Protein AF-A0A1G2BRL2-F1 (afdb_monomer)

Secondary structure (DSSP, 8-state):
---TTHHHHHHHHHHHHHHHHHHHHHHHHHHHHHHHHTT---------HHHHHHHHHHHHHHHHHHHHHHHHHHHHHHHHHHHHHHHTTS---HHHHHHHHHHHHH----GGGHHHHHHHHHHHHHHT-TT---HHHHHHHHHHHHHHSTTSS-------

pLDDT: mean 75.28, std 18.64, range [32.03, 96.44]

Mean predicted aligned error: 16.64 Å

Foldseek 3Di:
DDDPPPVVVVVVVVVVVVCVVVVVVVVVVVVVVVVVVVCDDPPDDPQDVVNVVVVVVVVVLVVLVVVVLVVLLVLLVLLVVLLVCVVVVHPRPLVSLVVSLVCLVPDDDDPVCPVSSVLSNVLSCQCNDPVHHPSVVNVVSSVVSCVVVVVSDVPPPPDD

Structure (mmCIF, N/CA/C/O backbone):
data_AF-A0A1G2BRL2-F1
#
_entry.id   AF-A0A1G2BRL2-F1
#
loop_
_atom_site.group_PDB
_atom_site.id
_atom_site.type_symbol
_atom_site.label_atom_id
_atom_site.label_alt_id
_atom_site.label_comp_id
_atom_site.label_asym_id
_atom_site.label_entity_id
_atom_site.label_seq_id
_atom_site.pdbx_PDB_ins_code
_atom_site.Cartn_x
_atom_site.Cartn_y
_atom_site.Cartn_z
_atom_site.occupancy
_atom_site.B_iso_or_equiv
_atom_site.auth_seq_id
_atom_site.auth_comp_id
_atom_site.auth_asym_id
_atom_site.auth_atom_id
_atom_site.pdbx_PDB_model_num
ATOM 1 N N . MET A 1 1 ? 59.837 41.182 -58.240 1.00 44.19 1 MET A N 1
ATOM 2 C CA . MET A 1 1 ? 60.873 40.304 -57.657 1.00 44.19 1 MET A CA 1
ATOM 3 C C . MET A 1 1 ? 60.162 39.151 -56.962 1.00 44.19 1 MET A C 1
ATOM 5 O O . MET A 1 1 ? 59.317 39.383 -56.109 1.00 44.19 1 MET A O 1
ATOM 9 N N . ASN A 1 2 ? 60.421 37.945 -57.459 1.00 51.25 2 ASN A N 1
ATOM 10 C CA . ASN A 1 2 ? 59.771 36.666 -57.179 1.00 51.25 2 ASN A CA 1
ATOM 11 C C . ASN A 1 2 ? 59.594 36.322 -55.685 1.00 51.25 2 ASN A C 1
ATOM 13 O O . ASN A 1 2 ? 60.584 36.204 -54.968 1.00 51.25 2 ASN A O 1
ATOM 17 N N . ARG A 1 3 ? 58.362 35.997 -55.261 1.00 51.47 3 ARG A N 1
ATOM 18 C CA . ARG A 1 3 ? 58.124 35.023 -54.173 1.00 51.47 3 ARG A CA 1
ATOM 19 C C . ARG A 1 3 ? 57.164 33.900 -54.608 1.00 51.47 3 ARG A C 1
ATOM 21 O O . ARG A 1 3 ? 56.106 33.726 -54.017 1.00 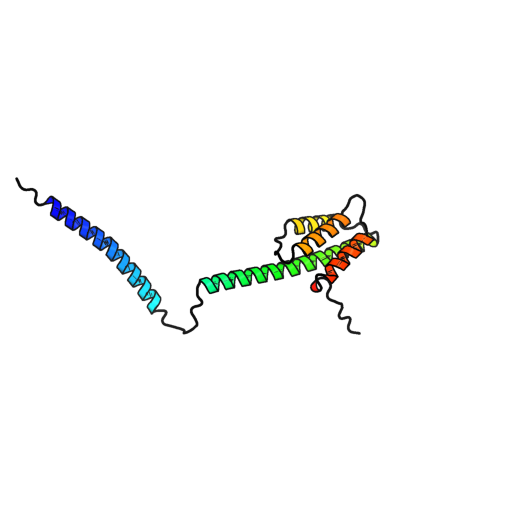51.47 3 ARG A O 1
ATOM 28 N N . PRO A 1 4 ? 57.532 33.082 -55.611 1.00 54.12 4 PRO A N 1
ATOM 29 C CA . PRO A 1 4 ? 56.800 31.867 -55.974 1.00 54.12 4 PRO A CA 1
ATOM 30 C C . PRO A 1 4 ? 56.978 30.732 -54.943 1.00 54.12 4 PRO A C 1
ATOM 32 O O . PRO A 1 4 ? 56.570 29.608 -55.204 1.00 54.12 4 PRO A O 1
ATOM 35 N N . PHE A 1 5 ? 57.604 30.993 -53.788 1.00 51.75 5 PHE A N 1
ATOM 36 C CA . PHE A 1 5 ? 57.966 2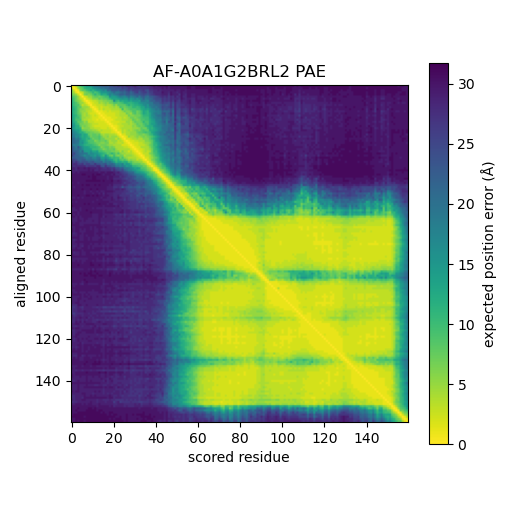9.977 -52.792 1.00 51.75 5 PHE A CA 1
ATOM 37 C C . PHE A 1 5 ? 56.998 29.872 -51.603 1.00 51.75 5 PHE A C 1
ATOM 39 O O . PHE A 1 5 ? 57.032 28.862 -50.900 1.00 51.75 5 PHE A O 1
ATOM 46 N N . ASP A 1 6 ? 56.134 30.867 -51.376 1.00 59.16 6 ASP A N 1
ATOM 47 C CA . ASP A 1 6 ? 55.217 30.858 -50.225 1.00 59.16 6 ASP A CA 1
ATOM 48 C C . ASP A 1 6 ? 53.977 29.988 -50.484 1.00 59.16 6 ASP A C 1
ATOM 50 O O . ASP A 1 6 ? 53.573 29.218 -49.612 1.00 59.16 6 ASP A O 1
ATOM 54 N N . TRP A 1 7 ? 53.439 29.996 -51.710 1.00 55.12 7 TRP A N 1
ATOM 55 C CA . TRP A 1 7 ? 52.277 29.167 -52.056 1.00 55.12 7 TRP A CA 1
ATOM 56 C C . TRP A 1 7 ? 52.599 27.666 -52.031 1.00 55.12 7 TRP A C 1
ATOM 58 O O . TRP A 1 7 ? 51.776 26.879 -51.576 1.00 55.12 7 TRP A O 1
ATOM 68 N N . LEU A 1 8 ? 53.812 27.270 -52.445 1.00 58.59 8 LEU A N 1
ATOM 69 C CA . LEU A 1 8 ? 54.233 25.867 -52.476 1.00 58.59 8 LEU A CA 1
ATOM 70 C C . LEU A 1 8 ? 54.329 25.295 -51.054 1.00 58.59 8 LEU A C 1
ATOM 72 O O . LEU A 1 8 ? 53.810 24.218 -50.775 1.00 58.59 8 LEU A O 1
ATOM 76 N N . LYS A 1 9 ? 54.920 26.054 -50.119 1.00 60.28 9 LYS A N 1
ATOM 77 C CA . LYS A 1 9 ? 54.986 25.678 -48.696 1.00 60.28 9 LYS A CA 1
ATOM 78 C C . LYS A 1 9 ? 53.597 25.570 -48.076 1.00 60.28 9 LYS A C 1
ATOM 80 O O . LYS A 1 9 ? 53.330 24.620 -47.346 1.00 60.28 9 LYS A O 1
ATOM 85 N N . GLN A 1 10 ? 52.708 26.506 -48.398 1.00 63.53 10 GLN A N 1
ATOM 86 C CA . GLN A 1 10 ? 51.335 26.500 -47.906 1.00 63.53 10 GLN A CA 1
ATOM 87 C C . GLN A 1 10 ? 50.547 25.299 -48.451 1.00 63.53 10 GLN A C 1
ATOM 89 O O . GLN A 1 10 ? 49.825 24.656 -47.694 1.00 63.53 10 GLN A O 1
ATOM 94 N N . TYR A 1 11 ? 50.766 24.928 -49.716 1.00 67.06 11 TYR A N 1
ATOM 95 C CA . TYR A 1 11 ? 50.175 23.741 -50.339 1.00 67.06 11 TYR A CA 1
ATOM 96 C C . TYR A 1 11 ? 50.666 22.443 -49.684 1.00 67.06 11 TYR A C 1
ATOM 98 O O . TYR A 1 11 ? 49.864 21.565 -49.375 1.00 67.06 11 TYR A O 1
ATOM 106 N N . HIS A 1 12 ? 51.967 22.336 -49.393 1.00 70.44 12 HIS A N 1
ATOM 107 C CA . HIS A 1 12 ? 52.527 21.174 -48.696 1.00 70.44 12 HIS A CA 1
ATOM 108 C C . HIS A 1 12 ? 52.028 21.049 -47.253 1.00 70.44 12 HIS A C 1
ATOM 110 O O . HIS A 1 12 ? 51.744 19.938 -46.815 1.00 70.44 12 HIS A O 1
ATOM 116 N N . ILE A 1 13 ? 51.858 22.162 -46.532 1.00 73.25 13 ILE A N 1
ATOM 117 C CA . ILE A 1 13 ? 51.264 22.162 -45.185 1.00 73.25 13 ILE A CA 1
ATOM 118 C C . ILE A 1 13 ? 49.803 21.705 -45.247 1.00 73.25 13 ILE A C 1
ATOM 120 O O . ILE A 1 13 ? 49.377 20.892 -44.429 1.00 73.25 13 ILE A O 1
ATOM 124 N N . LEU A 1 14 ? 49.042 22.178 -46.237 1.00 73.50 14 LEU A N 1
ATOM 125 C CA . LEU A 1 14 ? 47.640 21.800 -46.399 1.00 73.50 14 LEU A CA 1
ATOM 126 C C . LEU A 1 14 ? 47.492 20.316 -46.746 1.00 73.50 14 LEU A C 1
ATOM 128 O O . LEU A 1 14 ? 46.686 19.629 -46.127 1.00 73.50 14 LEU A O 1
ATOM 132 N N . ILE A 1 15 ? 48.316 19.803 -47.666 1.00 76.75 15 ILE A N 1
ATOM 133 C CA . ILE A 1 15 ? 48.369 18.373 -48.000 1.00 76.75 15 ILE A CA 1
ATOM 134 C C . ILE A 1 15 ? 48.776 17.558 -46.775 1.00 76.75 15 ILE A C 1
ATOM 136 O O . ILE A 1 15 ? 48.170 16.523 -46.515 1.00 76.75 15 ILE A O 1
ATOM 140 N N . PHE A 1 16 ? 49.757 18.016 -45.996 1.00 76.00 16 PHE A N 1
ATOM 141 C CA . PHE A 1 16 ? 50.191 17.327 -44.784 1.00 76.00 16 PHE A CA 1
ATOM 142 C C . PHE A 1 16 ? 49.054 17.209 -43.765 1.00 76.00 16 PHE A C 1
ATOM 144 O O . PHE A 1 16 ? 48.776 16.110 -43.297 1.00 76.00 16 PHE A O 1
ATOM 151 N N . ILE A 1 17 ? 48.332 18.301 -43.494 1.00 74.50 17 ILE A N 1
ATOM 152 C CA . ILE A 1 17 ? 47.166 18.300 -42.597 1.00 74.50 17 ILE A CA 1
ATOM 153 C C . ILE A 1 17 ? 46.066 17.378 -43.136 1.00 74.50 17 ILE A C 1
ATOM 155 O O . ILE A 1 17 ? 45.520 16.573 -42.383 1.00 74.50 17 ILE A O 1
ATOM 159 N N . LEU A 1 18 ? 45.770 17.441 -44.438 1.00 73.06 18 LEU A N 1
ATOM 160 C CA . LEU A 1 18 ? 44.750 16.592 -45.055 1.00 73.06 18 LEU A CA 1
ATOM 161 C C . LEU A 1 18 ? 45.131 15.110 -44.958 1.00 73.06 18 LEU A C 1
ATOM 163 O O . LEU A 1 18 ? 44.304 14.279 -44.600 1.00 73.06 18 LEU A O 1
ATOM 167 N N . THR A 1 19 ? 46.401 14.784 -45.196 1.00 73.19 19 THR A N 1
ATOM 168 C CA . THR A 1 19 ? 46.919 13.414 -45.087 1.00 73.19 19 THR A CA 1
ATOM 169 C C . THR A 1 19 ? 46.880 12.922 -43.643 1.00 73.19 19 THR A C 1
ATOM 171 O O . THR A 1 19 ? 46.595 11.754 -43.408 1.00 73.19 19 THR A O 1
ATOM 174 N N . LEU A 1 20 ? 47.098 13.801 -42.662 1.00 72.69 20 LEU A N 1
ATOM 175 C CA . LEU A 1 20 ? 47.034 13.460 -41.241 1.00 72.69 20 LEU A CA 1
ATOM 176 C C . LEU A 1 20 ? 45.587 13.190 -40.791 1.00 72.69 20 LEU A C 1
ATOM 178 O O . LEU A 1 20 ? 45.330 12.200 -40.110 1.00 72.69 20 LEU A O 1
ATOM 182 N N . VAL A 1 21 ? 44.626 14.002 -41.245 1.00 68.56 21 VAL A N 1
ATOM 183 C CA . VAL A 1 21 ? 43.190 13.819 -40.958 1.00 68.56 21 VAL A CA 1
ATOM 184 C C . VAL A 1 21 ? 42.630 12.565 -41.642 1.00 68.56 21 VAL A C 1
ATOM 186 O O . VAL A 1 21 ? 41.943 11.759 -41.007 1.00 68.56 21 VAL A O 1
ATOM 189 N N . PHE A 1 22 ? 42.954 12.347 -42.919 1.00 62.69 22 PHE A N 1
ATOM 190 C CA . PHE A 1 22 ? 42.517 11.149 -43.643 1.00 62.69 22 PHE A CA 1
ATOM 191 C C . PHE A 1 22 ? 43.263 9.887 -43.190 1.00 62.69 22 PHE A C 1
ATOM 193 O O . PHE A 1 22 ? 42.654 8.823 -43.098 1.00 62.69 22 PHE A O 1
ATOM 200 N N . GLY A 1 23 ? 44.545 9.995 -42.835 1.00 63.16 23 GLY A N 1
ATOM 201 C CA . GLY A 1 23 ? 45.349 8.896 -42.300 1.00 63.16 23 GLY A CA 1
ATOM 202 C C . GLY A 1 23 ? 44.859 8.424 -40.932 1.00 63.16 23 GLY A C 1
ATOM 203 O O . GLY A 1 23 ? 44.682 7.225 -40.732 1.00 63.16 23 GLY A O 1
ATOM 204 N N . ALA A 1 24 ? 44.541 9.349 -40.019 1.00 60.50 24 ALA A N 1
ATOM 205 C CA . ALA A 1 24 ? 43.937 9.010 -38.728 1.00 60.50 24 ALA A CA 1
ATOM 206 C C . ALA A 1 24 ? 42.573 8.315 -38.898 1.00 60.50 24 ALA A C 1
ATOM 208 O O . ALA A 1 24 ? 42.273 7.346 -38.201 1.00 60.50 24 ALA A O 1
ATOM 209 N N . SER A 1 25 ? 41.785 8.751 -39.885 1.00 58.25 25 SER A N 1
ATOM 210 C CA . SER A 1 25 ? 40.507 8.117 -40.228 1.00 58.25 25 SER A CA 1
ATOM 211 C C . SER A 1 25 ? 40.702 6.707 -40.801 1.00 58.25 25 SER A C 1
ATOM 213 O O . SER A 1 25 ? 39.987 5.782 -40.425 1.00 58.25 25 SER A O 1
ATOM 215 N N . ALA A 1 26 ? 41.708 6.503 -41.658 1.00 59.72 26 ALA A N 1
ATOM 216 C CA . ALA A 1 26 ? 42.024 5.195 -42.230 1.00 59.72 26 ALA A CA 1
ATOM 217 C C . ALA A 1 26 ? 42.515 4.189 -41.175 1.00 59.72 26 ALA A C 1
ATOM 219 O O . ALA A 1 26 ? 42.146 3.017 -41.237 1.00 59.72 26 ALA A O 1
ATOM 220 N N . VAL A 1 27 ? 43.292 4.639 -40.181 1.00 62.81 27 VAL A N 1
ATOM 221 C CA . VAL A 1 27 ? 43.754 3.790 -39.067 1.00 62.81 27 VAL A CA 1
ATOM 222 C C . VAL A 1 27 ? 42.589 3.377 -38.163 1.00 62.81 27 VAL A C 1
ATOM 224 O O . VAL A 1 27 ? 42.512 2.208 -37.789 1.00 62.81 27 VAL A O 1
ATOM 227 N N . LEU A 1 28 ? 41.646 4.281 -37.870 1.00 60.03 28 LEU A N 1
ATOM 228 C CA . LEU A 1 28 ? 40.435 3.946 -37.109 1.00 60.03 28 LEU A CA 1
ATOM 229 C C . LEU A 1 28 ? 39.560 2.930 -37.852 1.00 60.03 28 LEU A C 1
ATOM 231 O O . LEU A 1 28 ? 39.158 1.931 -37.262 1.00 60.03 28 LEU A O 1
ATOM 235 N N . ILE A 1 29 ? 39.351 3.120 -39.158 1.00 59.69 29 ILE A N 1
ATOM 236 C CA . ILE A 1 29 ? 38.575 2.190 -39.993 1.00 59.69 29 ILE A CA 1
ATOM 237 C C . ILE A 1 29 ? 39.279 0.827 -40.111 1.00 59.69 29 ILE A C 1
ATOM 239 O O . ILE A 1 29 ? 38.616 -0.210 -40.137 1.00 59.69 29 ILE A O 1
ATOM 243 N N . ALA A 1 30 ? 40.615 0.795 -40.161 1.00 58.88 30 ALA A N 1
ATOM 244 C CA . ALA A 1 30 ? 41.382 -0.450 -40.173 1.00 58.88 30 ALA A CA 1
ATOM 245 C C . ALA A 1 30 ? 41.302 -1.192 -38.827 1.00 58.88 30 ALA A C 1
ATOM 247 O O . ALA A 1 30 ? 41.064 -2.398 -38.826 1.00 58.88 30 ALA A O 1
ATOM 248 N N . PHE A 1 31 ? 41.411 -0.491 -37.691 1.00 58.53 31 PHE A N 1
ATOM 249 C CA . PHE A 1 31 ? 41.202 -1.079 -36.360 1.00 58.53 31 PHE A CA 1
ATOM 250 C C . PHE A 1 31 ? 39.775 -1.607 -36.179 1.00 58.53 31 PHE A C 1
ATOM 252 O O . PHE A 1 31 ? 39.572 -2.686 -35.623 1.00 58.53 31 PHE A O 1
ATOM 259 N N . GLU A 1 32 ? 38.782 -0.884 -36.691 1.00 53.97 32 GLU A N 1
ATOM 260 C CA . GLU A 1 32 ? 37.378 -1.287 -36.653 1.00 53.97 32 GLU A CA 1
ATOM 261 C C . GLU A 1 32 ? 37.114 -2.507 -37.551 1.00 53.97 32 GLU A C 1
ATOM 263 O O . GLU A 1 32 ? 36.373 -3.413 -37.171 1.00 53.97 32 GLU A O 1
ATOM 268 N N . ARG A 1 33 ? 37.787 -2.606 -38.705 1.00 53.91 33 ARG A N 1
ATOM 269 C CA . ARG A 1 33 ? 37.725 -3.789 -39.579 1.00 53.91 33 ARG A CA 1
ATOM 270 C C . ARG A 1 33 ? 38.445 -5.007 -39.008 1.00 53.91 33 ARG A C 1
ATOM 272 O O . ARG A 1 33 ? 37.896 -6.095 -39.127 1.00 53.91 33 ARG A O 1
ATOM 279 N N . VAL A 1 34 ? 39.608 -4.853 -38.371 1.00 55.69 34 VAL A N 1
ATOM 280 C CA . VAL A 1 34 ? 40.326 -5.973 -37.730 1.00 55.69 34 VAL A CA 1
ATOM 281 C C . VAL A 1 34 ? 39.529 -6.509 -36.536 1.00 55.69 34 VAL A C 1
ATOM 283 O O . VAL A 1 34 ? 39.310 -7.714 -36.440 1.00 55.69 34 VAL A O 1
ATOM 286 N N . ARG A 1 35 ? 38.967 -5.622 -35.703 1.00 52.47 35 ARG A N 1
ATOM 287 C CA . ARG A 1 35 ? 38.087 -6.008 -34.588 1.00 52.47 35 ARG A CA 1
ATOM 288 C C . ARG A 1 35 ? 36.786 -6.683 -35.051 1.00 52.47 35 ARG A C 1
ATOM 290 O O . ARG A 1 35 ? 36.273 -7.554 -34.356 1.00 52.47 35 ARG A O 1
ATOM 297 N N . ASN A 1 36 ? 36.258 -6.309 -36.218 1.00 46.16 36 ASN A N 1
ATOM 298 C CA . ASN A 1 36 ? 35.058 -6.927 -36.795 1.00 46.16 36 ASN A CA 1
ATOM 299 C C . ASN A 1 36 ? 35.346 -8.213 -37.599 1.00 46.16 36 ASN A C 1
ATOM 301 O O . ASN A 1 36 ? 34.429 -9.004 -37.804 1.00 46.16 36 ASN A O 1
ATOM 305 N N . GLN A 1 37 ? 36.585 -8.453 -38.047 1.00 47.38 37 GLN A N 1
ATOM 306 C CA . GLN A 1 37 ? 36.969 -9.670 -38.781 1.00 47.38 37 GLN A CA 1
ATOM 307 C C . GLN A 1 37 ? 37.333 -10.847 -37.868 1.00 47.38 37 GLN A C 1
ATOM 309 O O . GLN A 1 37 ? 37.084 -11.989 -38.249 1.00 47.38 37 GLN A O 1
ATOM 314 N N . GLU A 1 38 ? 37.814 -10.600 -36.646 1.00 44.88 38 GLU A N 1
ATOM 315 C CA . GLU A 1 38 ? 37.914 -11.645 -35.607 1.00 44.88 38 GLU A CA 1
ATOM 316 C C . GLU A 1 38 ? 36.536 -12.075 -35.063 1.00 44.88 38 GLU A C 1
ATOM 318 O O . GLU A 1 38 ? 36.419 -13.075 -34.360 1.00 44.88 38 GLU A O 1
ATOM 323 N N . ALA A 1 39 ? 35.471 -11.365 -35.451 1.00 46.16 39 ALA A N 1
ATOM 324 C CA . ALA A 1 39 ? 34.080 -11.661 -35.126 1.00 46.16 39 ALA A CA 1
ATOM 325 C C . ALA A 1 39 ? 33.265 -12.066 -36.375 1.00 46.16 39 ALA A C 1
ATOM 327 O O . ALA A 1 39 ? 32.147 -11.602 -36.591 1.00 46.16 39 ALA A O 1
ATOM 328 N N . ALA A 1 40 ? 33.817 -12.934 -37.226 1.00 42.78 40 ALA A N 1
ATOM 329 C CA . ALA A 1 40 ? 33.041 -13.655 -38.241 1.00 42.78 40 ALA A CA 1
ATOM 330 C C . ALA A 1 40 ? 32.254 -14.828 -37.590 1.00 42.78 40 ALA A C 1
ATOM 332 O O . ALA A 1 40 ? 32.621 -15.310 -36.521 1.00 42.78 40 ALA A O 1
ATOM 333 N N . PRO A 1 41 ? 31.119 -15.262 -38.162 1.00 43.66 41 PRO A N 1
ATOM 334 C CA . PRO A 1 41 ? 29.822 -15.107 -37.517 1.00 43.66 41 PRO A CA 1
ATOM 335 C C . PRO A 1 41 ? 29.341 -16.384 -36.821 1.00 43.66 41 PRO A C 1
ATOM 337 O O . PRO A 1 41 ? 29.205 -17.434 -37.445 1.00 43.66 41 PRO A O 1
ATOM 340 N N . LEU A 1 42 ? 28.904 -16.267 -35.567 1.00 44.56 42 LEU A N 1
ATOM 341 C CA . LEU A 1 42 ? 27.799 -17.108 -35.114 1.00 44.56 42 LEU A CA 1
ATOM 342 C C . LEU A 1 42 ? 26.520 -16.460 -35.636 1.00 44.56 42 LEU A C 1
ATOM 344 O O . LEU A 1 42 ? 26.073 -15.424 -35.148 1.00 44.56 42 LEU A O 1
ATOM 348 N N . VAL A 1 43 ? 25.977 -17.053 -36.697 1.00 45.66 43 VAL A N 1
ATOM 349 C CA . VAL A 1 43 ? 24.663 -16.748 -37.264 1.00 45.66 43 VAL A CA 1
ATOM 350 C C . VAL A 1 43 ? 23.622 -16.846 -36.149 1.00 45.66 43 VAL A C 1
ATOM 352 O O . VAL A 1 43 ? 23.115 -17.911 -35.817 1.00 45.66 43 VAL A O 1
ATOM 355 N N . GLY A 1 44 ? 23.320 -15.707 -35.544 1.00 41.84 44 GLY A N 1
ATOM 356 C CA . GLY A 1 44 ? 22.362 -15.591 -34.462 1.00 41.84 44 GLY A CA 1
ATOM 357 C C . GLY A 1 4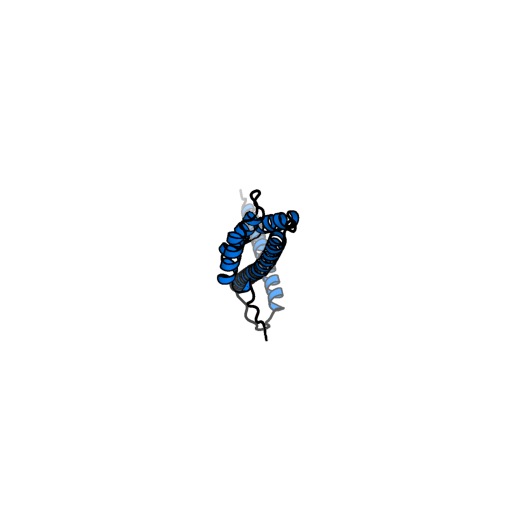4 ? 21.818 -14.180 -34.461 1.00 41.84 44 GLY A C 1
ATOM 358 O O . GLY A 1 44 ? 22.301 -13.349 -33.708 1.00 41.84 44 GLY A O 1
ATOM 359 N N . LYS A 1 45 ? 20.866 -13.919 -35.371 1.00 44.84 45 LYS A N 1
ATOM 360 C CA . LYS A 1 45 ? 19.975 -12.745 -35.431 1.00 44.84 45 LYS A CA 1
ATOM 361 C C . LYS A 1 45 ? 20.524 -11.517 -34.696 1.00 44.84 45 LYS A C 1
ATOM 363 O O . LYS A 1 45 ? 20.265 -11.357 -3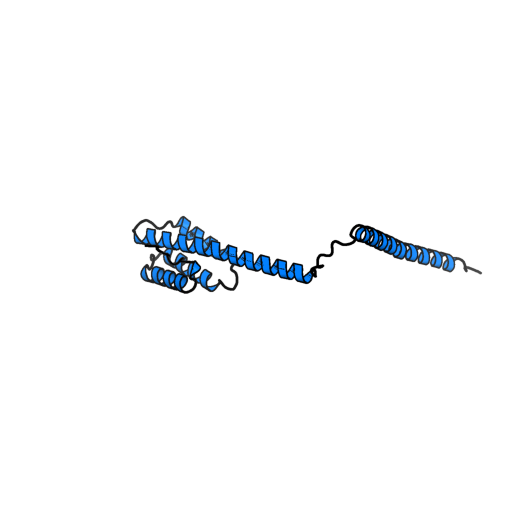3.504 1.00 44.84 45 LYS A O 1
ATOM 368 N N . ALA A 1 46 ? 21.191 -10.617 -35.419 1.00 46.72 46 ALA A N 1
ATOM 369 C CA . ALA A 1 46 ? 21.423 -9.261 -34.938 1.00 46.72 46 ALA A CA 1
ATOM 370 C C . ALA A 1 46 ? 20.060 -8.629 -34.596 1.00 46.72 46 ALA A C 1
ATOM 372 O O . ALA A 1 46 ? 19.335 -8.152 -35.470 1.00 46.72 46 ALA A O 1
ATOM 373 N N . ARG A 1 47 ? 19.656 -8.713 -33.322 1.00 49.84 47 ARG A N 1
ATOM 374 C CA . ARG A 1 47 ? 18.522 -7.958 -32.793 1.00 49.84 47 ARG A CA 1
ATOM 375 C C . ARG A 1 47 ? 18.915 -6.496 -32.930 1.00 49.84 47 ARG A C 1
ATOM 377 O O . ARG A 1 47 ? 19.941 -6.083 -32.399 1.00 49.84 47 ARG A O 1
ATOM 384 N N . ASN A 1 48 ? 18.107 -5.750 -33.674 1.00 47.25 48 ASN A N 1
ATOM 385 C CA . ASN A 1 48 ? 18.246 -4.311 -33.849 1.00 47.25 48 ASN A CA 1
ATOM 386 C C . ASN A 1 48 ? 18.432 -3.671 -32.451 1.00 47.25 48 ASN A C 1
ATOM 388 O O . ASN A 1 48 ? 17.689 -4.044 -31.535 1.00 47.25 48 ASN A O 1
ATOM 392 N N . PRO A 1 49 ? 19.378 -2.743 -32.230 1.00 53.78 49 PRO A N 1
ATOM 393 C CA . PRO A 1 49 ? 19.545 -2.069 -30.937 1.00 53.78 49 PRO A CA 1
ATOM 394 C C . PRO A 1 49 ? 18.253 -1.393 -30.452 1.00 53.78 49 PRO A C 1
ATOM 396 O O . PRO A 1 49 ? 17.978 -1.359 -29.258 1.00 53.78 49 PRO A O 1
ATOM 399 N N . SER A 1 50 ? 17.389 -0.961 -31.374 1.00 50.94 50 SER A N 1
ATOM 400 C CA . SER A 1 50 ? 16.027 -0.506 -31.079 1.00 50.94 50 SER A CA 1
ATOM 401 C C . SER A 1 50 ? 15.124 -1.620 -30.537 1.00 50.94 50 SER A C 1
ATOM 403 O O . SER A 1 50 ? 14.347 -1.380 -29.621 1.00 50.94 50 SER A O 1
ATOM 405 N N . THR A 1 51 ? 15.251 -2.860 -31.018 1.00 55.69 51 THR A N 1
ATOM 406 C CA . THR A 1 51 ? 14.536 -4.012 -30.445 1.00 55.69 51 THR A CA 1
ATOM 407 C C . THR A 1 51 ? 15.092 -4.411 -29.080 1.00 55.69 51 THR A C 1
ATOM 409 O O . THR A 1 51 ? 14.313 -4.835 -28.238 1.00 55.69 51 THR A O 1
ATOM 412 N N . GLN A 1 52 ? 16.400 -4.272 -28.832 1.00 52.41 52 GLN A N 1
ATOM 413 C CA . GLN A 1 52 ? 16.982 -4.488 -27.498 1.00 52.41 52 GLN A CA 1
ATOM 414 C C . GLN A 1 52 ? 16.560 -3.404 -26.504 1.00 52.41 52 GLN A C 1
ATOM 416 O O . GLN A 1 52 ? 16.239 -3.740 -25.372 1.00 52.41 52 GLN A O 1
ATOM 421 N N . ALA A 1 53 ? 16.502 -2.137 -26.921 1.00 57.44 53 ALA A N 1
ATOM 422 C CA . ALA A 1 53 ? 16.009 -1.046 -26.084 1.00 57.44 53 ALA A CA 1
ATOM 423 C C . ALA A 1 53 ? 14.520 -1.222 -25.751 1.00 57.44 53 ALA A C 1
ATOM 425 O O . ALA A 1 53 ? 14.150 -1.152 -24.586 1.00 57.44 53 ALA A O 1
ATOM 426 N N . VAL A 1 54 ? 13.685 -1.556 -26.743 1.00 58.19 54 VAL A N 1
ATOM 427 C CA . VAL A 1 54 ? 12.251 -1.833 -26.535 1.00 58.19 54 VAL A CA 1
ATOM 428 C C . VAL A 1 54 ? 12.036 -3.090 -25.691 1.00 58.19 54 VAL A C 1
ATOM 430 O O . VAL A 1 54 ? 11.168 -3.102 -24.825 1.00 58.19 54 VAL A O 1
ATOM 433 N N . GLN A 1 55 ? 12.827 -4.148 -25.894 1.00 57.22 55 GLN A N 1
ATOM 434 C CA . GLN A 1 55 ? 12.770 -5.337 -25.038 1.00 57.22 55 GLN A CA 1
ATOM 435 C C . GLN A 1 55 ? 13.244 -5.026 -23.619 1.00 57.22 55 GLN A C 1
ATOM 437 O O . GLN A 1 55 ? 12.606 -5.472 -22.677 1.00 57.22 55 GLN A O 1
ATOM 442 N N . GLY A 1 56 ? 14.307 -4.240 -23.452 1.00 55.94 56 GLY A N 1
ATOM 443 C CA . GLY A 1 56 ? 14.789 -3.794 -22.148 1.00 55.94 56 GLY A CA 1
ATOM 444 C C . GLY A 1 56 ? 13.753 -2.942 -21.420 1.00 55.94 56 GLY A C 1
ATOM 445 O O . GLY A 1 56 ? 13.472 -3.193 -20.257 1.00 55.94 56 GLY A O 1
ATOM 446 N N . GLU A 1 57 ? 13.118 -1.995 -22.109 1.00 60.00 57 GLU A N 1
ATOM 447 C CA . GLU A 1 57 ? 12.050 -1.163 -21.552 1.00 60.00 57 GLU A CA 1
ATOM 448 C C . GLU A 1 57 ? 10.795 -1.983 -21.221 1.00 60.00 57 GLU A C 1
ATOM 450 O O . GLU A 1 57 ? 10.203 -1.786 -20.162 1.00 60.00 57 GLU A O 1
ATOM 455 N N . SER A 1 58 ? 10.425 -2.949 -22.071 1.00 54.84 58 SER A N 1
ATOM 456 C CA . SER A 1 58 ? 9.326 -3.884 -21.798 1.00 54.84 58 SER A CA 1
ATOM 457 C C . SER A 1 58 ? 9.620 -4.741 -20.571 1.00 54.84 58 SER A C 1
ATOM 459 O O . SER A 1 58 ? 8.803 -4.779 -19.663 1.00 54.84 58 SER A O 1
ATOM 461 N N . ILE A 1 59 ? 10.806 -5.354 -20.490 1.00 63.47 59 ILE A N 1
ATOM 462 C CA . ILE A 1 59 ? 11.219 -6.178 -19.346 1.00 63.47 59 ILE A CA 1
ATOM 463 C C . ILE A 1 59 ? 11.252 -5.336 -18.065 1.00 63.47 59 ILE A C 1
ATOM 465 O O . ILE A 1 59 ? 10.759 -5.775 -17.032 1.00 63.47 59 ILE A O 1
ATOM 469 N N . VAL A 1 60 ? 11.775 -4.107 -18.119 1.00 65.38 60 VAL A N 1
ATOM 470 C CA . VAL A 1 60 ? 11.803 -3.191 -16.966 1.00 65.38 60 VAL A CA 1
ATOM 471 C C . VAL A 1 60 ? 10.392 -2.778 -16.546 1.00 65.38 60 VAL A C 1
ATOM 473 O O . VAL A 1 60 ? 10.112 -2.677 -15.352 1.00 65.38 60 VAL A O 1
ATOM 476 N N . ARG A 1 61 ? 9.484 -2.548 -17.500 1.00 66.19 61 ARG A N 1
ATOM 477 C CA . ARG A 1 61 ? 8.081 -2.230 -17.215 1.00 66.19 61 ARG A CA 1
ATOM 478 C C . ARG A 1 61 ? 7.355 -3.416 -16.586 1.00 66.19 61 ARG A C 1
ATOM 480 O O . ARG A 1 61 ? 6.615 -3.211 -15.625 1.00 66.19 61 ARG A O 1
ATOM 487 N N . ASP A 1 62 ? 7.579 -4.617 -17.104 1.00 76.56 62 ASP A N 1
ATOM 488 C CA . ASP A 1 62 ? 6.977 -5.852 -16.605 1.00 76.56 62 ASP A CA 1
ATOM 489 C C . ASP A 1 62 ? 7.502 -6.184 -15.201 1.00 76.56 62 ASP A C 1
ATOM 491 O O . ASP A 1 62 ? 6.715 -6.504 -14.310 1.00 76.56 62 ASP A O 1
ATOM 495 N N . GLN A 1 63 ? 8.802 -5.981 -14.959 1.00 80.94 63 GLN A N 1
ATOM 496 C CA . GLN A 1 63 ? 9.401 -6.121 -13.633 1.00 80.94 63 GLN A CA 1
ATOM 497 C C . GLN A 1 63 ? 8.835 -5.091 -12.648 1.00 80.94 63 GLN A C 1
ATOM 499 O O . GLN A 1 63 ? 8.382 -5.463 -11.575 1.00 80.94 63 GLN A O 1
ATOM 504 N N . ALA A 1 64 ? 8.759 -3.811 -13.027 1.00 81.75 64 ALA A N 1
ATOM 505 C CA . ALA A 1 64 ? 8.191 -2.771 -12.165 1.00 81.75 64 ALA A CA 1
ATOM 506 C C . ALA A 1 64 ? 6.709 -3.021 -11.829 1.00 81.75 64 ALA A C 1
ATOM 508 O O . ALA A 1 64 ? 6.232 -2.622 -10.767 1.00 81.75 64 ALA A O 1
ATOM 509 N N . VAL A 1 65 ? 5.967 -3.663 -12.736 1.00 88.12 65 VAL A N 1
ATOM 510 C CA . VAL A 1 65 ? 4.596 -4.124 -12.493 1.00 88.12 65 VAL A CA 1
ATOM 511 C C . VAL A 1 65 ? 4.578 -5.268 -11.482 1.00 88.12 65 VAL A C 1
ATOM 513 O O . VAL A 1 65 ? 3.823 -5.178 -10.516 1.00 88.12 65 VAL A O 1
ATOM 516 N N . ALA A 1 66 ? 5.406 -6.295 -11.673 1.00 87.06 66 ALA A N 1
ATOM 517 C CA . ALA A 1 66 ? 5.484 -7.441 -10.771 1.00 87.06 66 ALA A CA 1
ATOM 518 C C . ALA A 1 66 ? 5.926 -7.032 -9.355 1.00 87.06 66 ALA A C 1
ATOM 520 O O . ALA A 1 66 ? 5.262 -7.383 -8.379 1.00 87.06 66 ALA A O 1
ATOM 521 N N . ASP A 1 67 ? 6.974 -6.211 -9.251 1.00 88.69 67 ASP A N 1
ATOM 522 C CA . ASP A 1 67 ? 7.488 -5.677 -7.985 1.00 88.69 67 ASP A CA 1
ATOM 523 C C . ASP A 1 67 ? 6.399 -4.898 -7.243 1.00 88.69 67 ASP A C 1
ATOM 525 O O . ASP A 1 67 ? 6.188 -5.069 -6.040 1.00 88.69 67 ASP A O 1
ATOM 529 N N . TYR A 1 68 ? 5.658 -4.057 -7.971 1.00 92.00 68 TYR A N 1
ATOM 530 C CA . TYR A 1 68 ? 4.572 -3.289 -7.381 1.00 92.00 68 TYR A CA 1
ATOM 531 C C . TYR A 1 68 ? 3.413 -4.180 -6.925 1.00 92.00 68 TYR A C 1
ATOM 533 O O . TYR A 1 68 ? 2.835 -3.925 -5.869 1.00 92.00 68 TYR A O 1
ATOM 541 N N . GLN A 1 69 ? 3.054 -5.214 -7.693 1.00 91.56 69 GLN A N 1
ATOM 542 C CA . GLN A 1 69 ? 2.015 -6.161 -7.284 1.00 91.56 69 GLN A CA 1
ATOM 543 C C . GLN A 1 69 ? 2.400 -6.869 -5.987 1.00 91.56 69 GLN A C 1
ATOM 545 O O . GLN A 1 69 ? 1.591 -6.906 -5.062 1.00 91.56 69 GLN A O 1
ATOM 550 N N . GLN A 1 70 ? 3.636 -7.358 -5.881 1.00 90.50 70 GLN A N 1
ATOM 551 C CA . GLN A 1 70 ? 4.120 -7.968 -4.646 1.00 90.50 70 GLN A CA 1
ATOM 552 C C . GLN A 1 70 ? 4.037 -6.981 -3.472 1.00 90.50 70 GLN A C 1
ATOM 554 O O . GLN A 1 70 ? 3.395 -7.274 -2.462 1.00 90.50 70 GLN A O 1
ATOM 559 N N . TYR A 1 71 ? 4.595 -5.780 -3.642 1.00 92.56 71 TYR A N 1
ATOM 560 C CA . TYR A 1 71 ? 4.567 -4.721 -2.632 1.00 92.56 71 TYR A CA 1
ATOM 561 C C . TYR A 1 71 ? 3.140 -4.373 -2.171 1.00 92.56 71 TYR A C 1
ATOM 563 O O . TYR A 1 71 ? 2.861 -4.254 -0.974 1.00 92.56 71 TYR A O 1
ATOM 571 N N . ALA A 1 72 ? 2.211 -4.215 -3.114 1.00 93.38 72 ALA A N 1
ATOM 572 C CA . ALA A 1 72 ? 0.827 -3.878 -2.813 1.00 93.38 72 ALA A CA 1
ATOM 573 C C . ALA A 1 72 ? 0.090 -5.035 -2.117 1.00 93.38 72 ALA A C 1
ATOM 575 O O . ALA A 1 72 ? -0.710 -4.776 -1.218 1.00 93.38 72 ALA A O 1
ATOM 576 N N . GLY A 1 73 ? 0.386 -6.289 -2.472 1.00 92.56 73 GLY A N 1
ATOM 577 C CA . GLY A 1 73 ? -0.147 -7.471 -1.791 1.00 92.56 73 GLY A CA 1
ATOM 578 C C . GLY A 1 73 ? 0.320 -7.573 -0.336 1.00 92.56 73 GLY A C 1
ATOM 579 O O . GLY A 1 73 ? -0.496 -7.737 0.572 1.00 92.56 73 GLY A O 1
ATOM 580 N N . GLU A 1 74 ? 1.617 -7.391 -0.087 1.00 92.50 74 GLU A N 1
ATOM 581 C CA . GLU A 1 74 ? 2.192 -7.357 1.266 1.00 92.50 74 GLU A CA 1
ATOM 582 C C . GLU A 1 74 ? 1.608 -6.208 2.105 1.00 92.50 74 GLU A C 1
ATOM 584 O O . GLU A 1 74 ? 1.222 -6.393 3.267 1.00 92.50 74 GLU A O 1
ATOM 589 N N . THR A 1 75 ? 1.462 -5.029 1.495 1.00 94.00 75 THR A N 1
ATOM 590 C CA . THR A 1 75 ? 0.854 -3.858 2.140 1.00 94.00 75 THR A CA 1
ATOM 591 C C . THR A 1 75 ? -0.611 -4.111 2.494 1.00 94.00 75 THR A C 1
ATOM 593 O O . THR A 1 75 ? -1.042 -3.807 3.606 1.00 94.00 75 THR A O 1
ATOM 596 N N . PHE A 1 76 ? -1.380 -4.708 1.583 1.00 95.00 76 PHE A N 1
ATOM 597 C CA . PHE A 1 76 ? -2.785 -5.045 1.808 1.00 95.00 76 PHE A CA 1
ATOM 598 C C . PHE A 1 76 ? -2.961 -6.035 2.968 1.00 95.00 76 PHE A C 1
ATOM 600 O O . PHE A 1 76 ? -3.808 -5.828 3.839 1.00 95.00 76 PHE A O 1
ATOM 607 N N . ASN A 1 77 ? -2.117 -7.067 3.039 1.00 92.38 77 ASN A N 1
ATOM 608 C CA . ASN A 1 77 ? -2.122 -8.024 4.146 1.00 92.38 77 ASN A CA 1
ATOM 609 C C . ASN A 1 77 ? -1.757 -7.370 5.485 1.00 92.38 77 ASN A C 1
ATOM 611 O O . ASN A 1 77 ? -2.417 -7.621 6.497 1.00 92.38 77 ASN A O 1
ATOM 615 N N . SER A 1 78 ? -0.768 -6.474 5.486 1.00 93.12 78 SER A N 1
ATOM 616 C CA . SER A 1 78 ? -0.384 -5.709 6.679 1.00 93.12 78 SER A CA 1
ATOM 617 C C . SER A 1 78 ? -1.530 -4.817 7.170 1.00 93.12 78 SER A C 1
ATOM 619 O O . SER A 1 78 ? -1.836 -4.789 8.362 1.00 93.12 78 SER A O 1
ATOM 621 N N . ILE A 1 79 ? -2.238 -4.158 6.248 1.00 93.25 79 ILE A N 1
ATOM 622 C CA . ILE A 1 79 ? -3.437 -3.364 6.546 1.00 93.25 79 ILE A CA 1
ATOM 623 C C . ILE A 1 79 ? -4.545 -4.239 7.145 1.00 93.25 79 ILE A C 1
ATOM 625 O O . ILE A 1 79 ? -5.108 -3.875 8.176 1.00 93.25 79 ILE A O 1
ATOM 629 N N . LYS A 1 80 ? -4.839 -5.411 6.563 1.00 92.56 80 LYS A N 1
ATOM 630 C CA . LYS A 1 80 ? -5.823 -6.356 7.127 1.00 92.56 80 LYS A CA 1
ATOM 631 C C . LYS A 1 80 ? -5.465 -6.766 8.554 1.00 92.56 80 LYS A C 1
ATOM 633 O O . LYS A 1 80 ? -6.340 -6.784 9.420 1.00 92.56 80 LYS A O 1
ATOM 638 N N . SER A 1 81 ? -4.189 -7.061 8.805 1.00 91.00 81 SER A N 1
ATOM 639 C CA . SER A 1 81 ? -3.706 -7.401 10.144 1.00 91.00 81 SER A CA 1
ATOM 640 C C . SER A 1 81 ? -3.920 -6.248 11.125 1.00 91.00 81 SER A C 1
ATOM 642 O O . SER A 1 81 ? -4.428 -6.468 12.222 1.00 91.00 81 SER A O 1
ATOM 644 N N . LEU A 1 82 ? -3.597 -5.012 10.731 1.00 91.56 82 LEU A N 1
ATOM 645 C CA . LEU A 1 82 ? -3.816 -3.832 11.570 1.00 91.56 82 LEU A CA 1
ATOM 646 C C . LEU A 1 82 ? -5.303 -3.585 11.855 1.00 91.56 82 LEU A C 1
ATOM 648 O O . LEU A 1 82 ? -5.655 -3.291 12.995 1.00 91.56 82 LEU A O 1
ATOM 652 N N . ILE A 1 83 ? -6.180 -3.748 10.858 1.00 91.94 83 ILE A N 1
ATOM 653 C CA . ILE A 1 83 ? -7.636 -3.648 11.041 1.00 91.94 83 ILE A CA 1
ATOM 654 C C . ILE A 1 83 ? -8.118 -4.697 12.050 1.00 91.94 83 ILE A C 1
ATOM 656 O O . ILE A 1 83 ? -8.895 -4.371 12.947 1.00 91.94 83 ILE A O 1
ATOM 660 N N . SER A 1 84 ? -7.647 -5.943 11.933 1.00 90.19 84 SER A N 1
ATOM 661 C CA . SER A 1 84 ? -8.004 -7.027 12.854 1.00 90.19 84 SER A CA 1
ATOM 662 C C . SER A 1 84 ? -7.554 -6.733 14.288 1.00 90.19 84 SER A C 1
ATOM 664 O O . SER A 1 84 ? -8.345 -6.895 15.217 1.00 90.19 84 SER A O 1
ATOM 666 N N . SER A 1 85 ? -6.318 -6.260 14.474 1.00 89.19 85 SER A N 1
ATOM 667 C CA . SER A 1 85 ? -5.794 -5.869 15.789 1.00 89.19 85 SER A CA 1
ATOM 668 C C . SER A 1 85 ? -6.560 -4.688 16.385 1.00 89.19 85 SER A C 1
ATOM 670 O O . SER A 1 85 ? -6.916 -4.711 17.558 1.00 89.19 85 SER A O 1
ATOM 672 N N . ALA A 1 86 ? -6.876 -3.674 15.577 1.00 88.44 86 ALA A N 1
ATOM 673 C CA . ALA A 1 86 ? -7.674 -2.536 16.023 1.00 88.44 86 ALA A CA 1
ATOM 674 C C . ALA A 1 86 ? -9.088 -2.968 16.453 1.00 88.44 86 ALA A C 1
ATOM 676 O O . ALA A 1 86 ? -9.612 -2.484 17.454 1.00 88.44 86 ALA A O 1
ATOM 677 N N . ARG A 1 87 ? -9.703 -3.906 15.718 1.00 88.62 87 ARG A N 1
ATOM 678 C CA . ARG A 1 87 ? -11.050 -4.419 16.005 1.00 88.62 87 ARG A CA 1
ATOM 679 C C . ARG A 1 87 ? -11.100 -5.274 17.274 1.00 88.62 87 ARG A C 1
ATOM 681 O O . ARG A 1 87 ? -12.115 -5.257 17.961 1.00 88.62 87 ARG A O 1
ATOM 688 N N . SER A 1 88 ? -10.028 -5.993 17.614 1.00 87.38 88 SER A N 1
ATOM 689 C CA . SER A 1 88 ? -9.949 -6.783 18.853 1.00 87.38 88 SER A CA 1
ATOM 690 C C . SER A 1 88 ? -9.705 -5.940 20.113 1.00 87.38 88 SER A C 1
ATOM 692 O O . SER A 1 88 ? -9.610 -6.490 21.208 1.00 87.38 88 SER A O 1
ATOM 694 N N . GLY A 1 89 ? -9.603 -4.612 19.980 1.00 77.00 89 GLY A N 1
ATOM 695 C CA . GLY A 1 89 ? -9.320 -3.703 21.090 1.00 77.00 89 GLY A CA 1
ATOM 696 C C . GLY A 1 89 ? -7.843 -3.655 21.483 1.00 77.00 89 GLY A C 1
ATOM 697 O O . GLY A 1 89 ? -7.484 -2.933 22.416 1.00 77.00 89 GLY A O 1
ATOM 698 N N . ALA A 1 90 ? -6.966 -4.373 20.770 1.00 76.06 90 ALA A N 1
ATOM 699 C CA . ALA A 1 90 ? -5.536 -4.136 20.871 1.00 76.06 90 ALA A CA 1
ATOM 700 C C . ALA A 1 90 ? -5.229 -2.746 20.297 1.00 76.06 90 ALA A C 1
ATOM 702 O O . ALA A 1 90 ? -5.811 -2.326 19.293 1.00 76.06 90 ALA A O 1
ATOM 703 N N . LYS A 1 91 ? -4.304 -2.009 20.926 1.00 69.12 91 LYS A N 1
ATOM 704 C CA . LYS A 1 91 ? -3.816 -0.760 20.331 1.00 69.12 91 LYS A CA 1
ATOM 705 C C . LYS A 1 91 ? -3.240 -1.102 18.961 1.00 69.12 91 LYS A C 1
ATOM 707 O O . LYS A 1 91 ? -2.269 -1.851 18.881 1.00 69.12 91 LYS A O 1
ATOM 712 N N . ALA A 1 92 ? -3.860 -0.572 17.906 1.00 68.81 92 ALA A N 1
ATOM 713 C CA . ALA A 1 92 ? -3.307 -0.649 16.565 1.00 68.81 92 ALA A CA 1
ATOM 714 C C . ALA A 1 92 ? -1.862 -0.146 16.615 1.00 68.81 92 ALA A C 1
ATOM 716 O O . ALA A 1 92 ? -1.583 0.855 17.283 1.00 68.81 92 ALA A O 1
ATOM 717 N N . ASP A 1 93 ? -0.948 -0.849 15.952 1.00 83.19 93 ASP A N 1
ATOM 718 C CA . ASP A 1 93 ? 0.448 -0.435 15.919 1.00 83.19 93 ASP A CA 1
ATOM 719 C C . ASP A 1 93 ? 0.564 0.851 15.093 1.00 83.19 93 ASP A C 1
ATOM 721 O O . ASP A 1 93 ? 0.623 0.843 13.862 1.00 83.19 93 ASP A O 1
ATOM 725 N N . VAL A 1 94 ? 0.543 1.979 15.804 1.00 83.75 94 VAL A N 1
ATOM 726 C CA . VAL A 1 94 ? 0.598 3.324 15.230 1.00 83.75 94 VAL A CA 1
ATOM 727 C C . VAL A 1 94 ? 1.903 3.544 14.469 1.00 83.75 94 VAL A C 1
ATOM 729 O O . VAL A 1 94 ? 1.916 4.286 13.486 1.00 83.75 94 VAL A O 1
ATOM 732 N N . ILE A 1 95 ? 2.997 2.913 14.908 1.00 86.56 95 ILE A N 1
ATOM 733 C CA . ILE A 1 95 ? 4.306 3.033 14.263 1.00 86.56 95 ILE A CA 1
ATOM 734 C C . ILE A 1 95 ? 4.257 2.317 12.918 1.00 86.56 95 ILE A C 1
ATOM 736 O O . ILE A 1 95 ? 4.560 2.932 11.894 1.00 86.56 95 ILE A O 1
ATOM 740 N N . LEU A 1 96 ? 3.783 1.069 12.907 1.00 88.94 96 LEU A N 1
ATOM 741 C CA . LEU A 1 96 ? 3.602 0.303 11.677 1.00 88.94 96 LEU A CA 1
ATOM 742 C C . LEU A 1 96 ? 2.628 1.002 10.719 1.00 88.94 96 LEU A C 1
ATOM 744 O O . LEU A 1 96 ? 2.910 1.114 9.528 1.00 88.94 96 LEU A O 1
ATOM 748 N N . GLY A 1 97 ? 1.515 1.538 11.226 1.00 89.56 97 GLY A N 1
ATOM 749 C CA . GLY A 1 97 ? 0.537 2.255 10.409 1.00 89.56 97 GLY A CA 1
ATOM 750 C C . GLY A 1 97 ? 1.123 3.487 9.710 1.00 89.56 97 GLY A C 1
ATOM 751 O O . GLY A 1 97 ? 0.953 3.656 8.501 1.00 89.56 97 GLY A O 1
ATOM 752 N N . LYS A 1 98 ? 1.892 4.309 10.438 1.00 90.69 98 LYS A N 1
ATOM 753 C CA . LYS A 1 98 ? 2.605 5.468 9.867 1.00 90.69 98 LYS A CA 1
ATOM 754 C C . LYS A 1 98 ? 3.699 5.055 8.885 1.00 90.69 98 LYS A C 1
ATOM 756 O O . LYS A 1 98 ? 3.889 5.718 7.866 1.00 90.69 98 LYS A O 1
ATOM 761 N N . GLN A 1 99 ? 4.408 3.963 9.165 1.00 92.75 99 GLN A N 1
ATOM 762 C CA . GLN A 1 99 ? 5.422 3.428 8.259 1.00 92.75 99 GLN A CA 1
ATOM 763 C C . GLN A 1 99 ? 4.798 2.965 6.938 1.00 92.75 99 GLN A C 1
ATOM 765 O O . GLN A 1 99 ? 5.337 3.274 5.873 1.00 92.75 99 GLN A O 1
ATOM 770 N N . LEU A 1 100 ? 3.655 2.276 6.985 1.00 93.31 100 LEU A N 1
ATOM 771 C CA . LEU A 1 100 ? 2.921 1.856 5.790 1.00 93.31 100 LEU A CA 1
ATOM 772 C C . LEU A 1 100 ? 2.414 3.058 4.990 1.00 93.31 100 LEU A C 1
ATOM 774 O O . LEU A 1 100 ? 2.604 3.090 3.776 1.00 93.31 100 LEU A O 1
ATOM 778 N N . GLU A 1 101 ? 1.835 4.067 5.649 1.00 93.81 101 GLU A N 1
ATOM 779 C CA . GLU A 1 101 ? 1.419 5.300 4.970 1.00 93.81 101 GLU A CA 1
ATOM 780 C C . GLU A 1 101 ? 2.604 5.993 4.282 1.00 93.81 101 GLU A C 1
ATOM 782 O O . GLU A 1 101 ? 2.528 6.305 3.094 1.00 93.81 101 GLU A O 1
ATOM 787 N N . SER A 1 102 ? 3.722 6.187 4.989 1.00 93.19 102 SER A N 1
ATOM 788 C CA . SER A 1 102 ? 4.922 6.806 4.414 1.00 93.19 102 SER A CA 1
ATOM 789 C C . SER A 1 102 ? 5.487 5.993 3.249 1.00 93.19 102 SER A C 1
ATOM 791 O O . SER A 1 102 ? 5.929 6.569 2.257 1.00 93.19 102 SER A O 1
ATOM 793 N N . SER A 1 103 ? 5.470 4.662 3.355 1.00 91.69 103 SER A N 1
ATOM 794 C CA . SER A 1 103 ? 5.962 3.774 2.299 1.00 91.69 103 SER A CA 1
ATOM 795 C C . SER A 1 103 ? 5.082 3.867 1.058 1.00 91.69 103 SER A C 1
ATOM 797 O O . SER A 1 103 ? 5.602 3.949 -0.051 1.00 91.69 103 SER A O 1
ATOM 799 N N . LEU A 1 104 ? 3.758 3.928 1.241 1.00 93.56 104 LEU A N 1
ATOM 800 C CA . LEU A 1 104 ? 2.816 4.130 0.146 1.00 93.56 104 LEU A CA 1
ATOM 801 C C . LEU A 1 104 ? 3.063 5.481 -0.533 1.00 93.56 104 LEU A C 1
ATOM 803 O O . LEU A 1 104 ? 3.228 5.527 -1.746 1.00 93.56 104 LEU A O 1
ATOM 807 N N . LEU A 1 105 ? 3.188 6.569 0.228 1.00 93.62 105 LEU A N 1
ATOM 808 C CA . LEU A 1 105 ? 3.441 7.900 -0.339 1.00 93.62 105 LEU A CA 1
ATOM 809 C C . LEU A 1 105 ? 4.756 7.994 -1.132 1.00 93.62 105 LEU A C 1
ATOM 811 O O . LEU A 1 105 ? 4.842 8.786 -2.068 1.00 93.62 105 LEU A O 1
ATOM 815 N N . ALA A 1 106 ? 5.766 7.198 -0.774 1.00 91.94 106 ALA A N 1
ATOM 816 C CA . ALA A 1 106 ? 7.057 7.160 -1.458 1.00 91.94 106 ALA A CA 1
ATOM 817 C C . ALA A 1 106 ? 7.117 6.159 -2.629 1.00 91.94 106 ALA A C 1
ATOM 819 O O . ALA A 1 106 ? 8.093 6.155 -3.384 1.00 91.94 106 ALA A O 1
ATOM 820 N N . ALA A 1 107 ? 6.113 5.293 -2.790 1.00 90.56 107 ALA A N 1
ATOM 821 C CA . ALA A 1 107 ? 6.155 4.209 -3.762 1.00 90.56 107 ALA A CA 1
ATOM 822 C C . ALA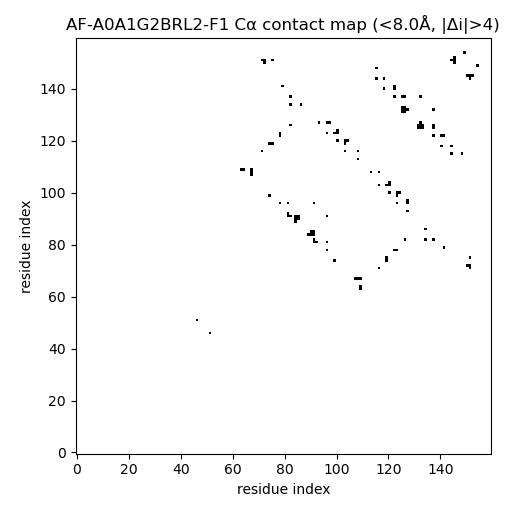 A 1 107 ? 6.077 4.724 -5.209 1.00 90.56 107 ALA A C 1
ATOM 824 O O . ALA A 1 107 ? 5.266 5.583 -5.561 1.00 90.56 107 ALA A O 1
ATOM 825 N N . LYS A 1 108 ? 6.875 4.128 -6.101 1.00 89.19 108 LYS A N 1
ATOM 826 C CA . LYS A 1 108 ? 6.736 4.344 -7.545 1.00 89.19 108 LYS A CA 1
ATOM 827 C C . LYS A 1 108 ? 5.582 3.492 -8.067 1.00 89.19 108 LYS A C 1
ATOM 829 O O . LYS A 1 108 ? 5.688 2.272 -8.117 1.00 89.19 108 LYS A O 1
ATOM 834 N N . VAL A 1 109 ? 4.493 4.138 -8.479 1.00 91.62 109 VAL A N 1
ATOM 835 C CA . VAL A 1 109 ? 3.249 3.450 -8.861 1.00 91.62 109 VAL A CA 1
ATOM 836 C C . VAL A 1 109 ? 3.130 3.300 -10.383 1.00 91.62 109 VAL A C 1
ATOM 838 O O . VAL A 1 109 ? 3.018 4.313 -11.088 1.00 91.62 109 VAL A O 1
ATOM 841 N N . PRO A 1 110 ? 3.087 2.067 -10.923 1.00 88.69 110 PRO A N 1
ATOM 842 C CA . PRO A 1 110 ? 2.741 1.834 -12.319 1.00 88.69 110 PRO A CA 1
ATOM 843 C C . PRO A 1 110 ? 1.316 2.312 -12.622 1.00 88.69 110 PRO A C 1
ATOM 845 O O . PRO A 1 110 ? 0.396 2.118 -11.828 1.00 88.69 110 PRO A O 1
ATOM 848 N N . LEU A 1 111 ? 1.112 2.899 -13.807 1.00 87.56 111 LEU A N 1
ATOM 849 C CA . LEU A 1 111 ? -0.187 3.432 -14.249 1.00 87.56 111 LEU A CA 1
ATOM 850 C C . LEU A 1 111 ? -1.386 2.487 -14.015 1.00 87.56 111 LEU A C 1
ATOM 852 O O . LEU A 1 111 ? -2.392 2.974 -13.497 1.00 87.56 111 LEU A O 1
ATOM 856 N N . PRO A 1 112 ? -1.304 1.171 -14.315 1.00 87.62 112 PRO A N 1
ATOM 857 C CA . PRO A 1 112 ? -2.430 0.253 -14.123 1.00 87.62 112 PRO A CA 1
ATOM 858 C C . PRO A 1 112 ? -2.908 0.118 -12.669 1.00 87.62 112 PRO A C 1
ATOM 860 O O . PRO A 1 112 ? -4.056 -0.253 -12.443 1.00 87.62 112 PRO A O 1
ATOM 863 N N . TYR A 1 113 ? -2.057 0.434 -11.686 1.00 91.88 113 TYR A N 1
ATOM 864 C CA . TYR A 1 113 ? -2.341 0.218 -10.265 1.00 91.88 113 TYR A CA 1
ATOM 865 C C . TYR A 1 113 ? -2.530 1.501 -9.458 1.00 91.88 113 TYR A C 1
ATOM 867 O O . TYR A 1 113 ? -2.596 1.447 -8.232 1.00 91.88 113 TYR A O 1
ATOM 875 N N . ARG A 1 114 ? -2.667 2.665 -10.104 1.00 91.62 114 ARG A N 1
ATOM 876 C CA . ARG A 1 114 ? -2.929 3.927 -9.386 1.00 91.62 114 ARG A CA 1
ATOM 877 C C . ARG A 1 114 ? -4.182 3.860 -8.516 1.00 91.62 114 ARG A C 1
ATOM 879 O O . ARG A 1 114 ? -4.159 4.293 -7.372 1.00 91.62 114 ARG A O 1
ATOM 886 N N . GLU A 1 115 ? -5.245 3.259 -9.036 1.00 92.75 115 GLU A N 1
ATOM 887 C CA . GLU A 1 115 ? -6.505 3.082 -8.309 1.00 92.75 115 GLU A CA 1
ATOM 888 C C . GLU A 1 115 ? -6.344 2.198 -7.068 1.00 92.75 115 GLU A C 1
ATOM 890 O O . GLU A 1 115 ? -6.825 2.547 -5.990 1.00 92.75 115 GLU A O 1
ATOM 895 N N . LEU A 1 116 ? -5.615 1.084 -7.203 1.00 94.00 116 LEU A N 1
ATOM 896 C CA . LEU A 1 116 ? -5.256 0.228 -6.073 1.00 94.00 116 LEU A CA 1
ATOM 897 C C . LEU A 1 116 ? -4.491 1.033 -5.023 1.00 94.00 116 LEU A C 1
ATOM 899 O O . LEU A 1 116 ? -4.849 1.027 -3.848 1.00 94.00 116 LEU A O 1
ATOM 903 N N . HIS A 1 117 ? -3.475 1.771 -5.464 1.00 96.31 117 HIS A N 1
ATOM 904 C CA . HIS A 1 117 ? -2.638 2.574 -4.591 1.00 96.31 117 HIS A CA 1
ATOM 905 C C . HIS A 1 117 ? -3.439 3.582 -3.765 1.00 96.31 117 HIS A C 1
ATOM 907 O O . HIS A 1 117 ? -3.274 3.671 -2.547 1.00 96.31 117 HIS A O 1
ATOM 913 N N . PHE A 1 118 ? -4.340 4.319 -4.418 1.00 95.25 118 PHE A N 1
ATOM 914 C CA . PHE A 1 118 ? -5.203 5.278 -3.739 1.00 95.25 118 PHE A CA 1
ATOM 915 C C . PHE A 1 118 ? -6.168 4.596 -2.775 1.00 95.25 118 PHE A C 1
ATOM 917 O O . PHE A 1 118 ? -6.405 5.124 -1.689 1.00 95.25 118 PHE A O 1
ATOM 924 N N . GLY A 1 119 ? -6.679 3.413 -3.121 1.00 95.69 119 GLY A N 1
ATOM 925 C CA . GLY A 1 119 ? -7.475 2.604 -2.204 1.00 95.69 119 GLY A CA 1
ATOM 926 C C . GLY A 1 119 ? -6.701 2.223 -0.940 1.00 95.69 119 GLY A C 1
ATOM 927 O O . GLY A 1 119 ? -7.199 2.449 0.161 1.00 95.69 119 GLY A O 1
ATOM 928 N N . LEU A 1 120 ? -5.467 1.727 -1.076 1.00 96.31 120 LEU A N 1
ATOM 929 C CA . LEU A 1 120 ? -4.608 1.377 0.065 1.00 96.31 120 LEU A CA 1
ATOM 930 C C . LEU A 1 120 ? -4.329 2.597 0.956 1.00 96.31 120 LEU A C 1
ATOM 932 O O . LEU A 1 120 ? -4.493 2.521 2.175 1.00 96.31 120 LEU A O 1
ATOM 936 N N . LEU A 1 121 ? -3.994 3.743 0.351 1.00 96.44 121 LEU A N 1
ATOM 937 C CA . LEU A 1 121 ? -3.795 5.010 1.065 1.00 96.44 121 LEU A CA 1
ATOM 938 C C . LEU A 1 121 ? -5.054 5.469 1.811 1.00 96.44 121 LEU A C 1
ATOM 940 O O . LEU A 1 121 ? -4.979 5.944 2.944 1.00 96.44 121 LEU A O 1
ATOM 944 N N . LYS A 1 122 ? -6.225 5.333 1.188 1.00 95.31 122 LYS A N 1
ATOM 945 C CA . LYS A 1 122 ? -7.504 5.707 1.799 1.00 95.31 122 LYS A CA 1
ATOM 946 C C . LYS A 1 122 ? -7.804 4.849 3.027 1.00 95.31 122 LYS A C 1
ATOM 948 O O . LYS A 1 122 ? -8.250 5.381 4.043 1.00 95.31 122 LYS A O 1
ATOM 953 N N . ILE A 1 123 ? -7.541 3.545 2.943 1.00 95.00 123 ILE A N 1
ATOM 954 C CA . ILE A 1 123 ? -7.761 2.610 4.050 1.00 95.00 123 ILE A CA 1
ATOM 955 C C . ILE A 1 123 ? -6.809 2.922 5.205 1.00 95.00 123 ILE A C 1
ATOM 957 O O . ILE A 1 123 ? -7.278 3.097 6.328 1.00 95.00 123 ILE A O 1
ATOM 961 N N . ILE A 1 124 ? -5.500 3.058 4.949 1.00 94.50 124 ILE A N 1
ATOM 962 C CA . ILE A 1 124 ? -4.533 3.302 6.031 1.00 94.50 124 ILE A CA 1
ATOM 963 C C . ILE A 1 124 ? -4.789 4.641 6.733 1.00 94.50 124 ILE A C 1
ATOM 965 O O . ILE A 1 124 ? -4.766 4.702 7.957 1.00 94.50 124 ILE A O 1
ATOM 969 N N . ARG A 1 125 ? -5.142 5.699 5.993 1.00 93.50 125 ARG A N 1
ATOM 970 C CA . ARG A 1 125 ? -5.469 7.004 6.587 1.00 93.50 125 ARG A CA 1
ATOM 971 C C . ARG A 1 125 ? -6.717 6.969 7.451 1.00 93.50 125 ARG A C 1
ATOM 973 O O . ARG A 1 125 ? -6.747 7.604 8.496 1.00 93.50 125 ARG A O 1
ATOM 980 N N . ASN A 1 126 ? -7.747 6.240 7.024 1.00 93.56 126 ASN A N 1
ATOM 981 C CA . ASN A 1 126 ? -8.952 6.096 7.834 1.00 93.56 126 ASN A CA 1
ATOM 982 C C . ASN A 1 126 ? -8.692 5.249 9.087 1.00 93.56 126 ASN A C 1
ATOM 984 O O . ASN A 1 126 ? -9.189 5.584 10.156 1.00 93.56 126 ASN A O 1
ATOM 988 N N . LEU A 1 127 ? -7.873 4.201 8.969 1.00 91.56 127 LEU A N 1
ATOM 989 C CA . LEU A 1 127 ? -7.460 3.378 10.103 1.00 91.56 127 LEU A CA 1
ATOM 990 C C . LEU A 1 127 ? -6.685 4.190 11.153 1.00 91.56 127 LEU A C 1
ATOM 992 O O . LEU A 1 127 ? -6.837 3.952 12.347 1.00 91.56 127 LEU A O 1
ATOM 996 N N . MET A 1 128 ? -5.884 5.152 10.694 1.00 90.12 128 MET A N 1
ATOM 997 C CA . MET A 1 128 ? -5.026 6.008 11.515 1.00 90.12 128 MET A CA 1
ATOM 998 C C . MET A 1 128 ? -5.672 7.342 11.924 1.00 90.12 128 MET A C 1
ATOM 1000 O O . MET A 1 128 ? -4.984 8.197 12.478 1.00 90.12 128 MET A O 1
ATOM 1004 N N . ALA A 1 129 ? -6.960 7.552 11.642 1.00 88.44 129 ALA A N 1
ATOM 1005 C CA . ALA A 1 129 ? -7.634 8.814 11.926 1.00 88.44 129 ALA A CA 1
ATOM 1006 C C . ALA A 1 129 ? -7.781 9.069 13.438 1.00 88.44 129 ALA A C 1
ATOM 1008 O O . ALA A 1 129 ? -8.149 8.170 14.193 1.00 88.44 129 ALA A O 1
ATOM 1009 N N . ASP A 1 130 ? -7.590 10.321 13.868 1.00 83.62 130 ASP A N 1
ATOM 1010 C CA . ASP A 1 130 ? -7.673 10.724 15.284 1.00 83.62 130 ASP A CA 1
ATOM 1011 C C . ASP A 1 130 ? -9.063 10.491 15.901 1.00 83.62 130 ASP A C 1
ATOM 1013 O O . ASP A 1 130 ? -9.186 10.209 17.090 1.00 83.62 130 ASP A O 1
ATOM 1017 N N . ALA A 1 131 ? -10.118 10.570 15.082 1.00 83.56 131 ALA A N 1
ATOM 1018 C CA . ALA A 1 131 ? -11.495 10.275 15.487 1.00 83.56 131 ALA A CA 1
ATOM 1019 C C . ALA A 1 131 ? -11.752 8.772 15.731 1.00 83.56 131 ALA A C 1
ATOM 1021 O O . ALA A 1 131 ? -12.836 8.397 16.178 1.00 83.56 131 ALA A O 1
ATOM 1022 N N . GLY A 1 132 ? -10.766 7.921 15.441 1.00 80.69 132 GLY A N 1
ATOM 1023 C CA . GLY A 1 132 ? -10.861 6.471 15.484 1.00 80.69 132 GLY A CA 1
ATOM 1024 C C . GLY A 1 132 ? -11.257 5.845 14.137 1.00 80.69 132 GLY A C 1
ATOM 1025 O O . GLY A 1 132 ? -11.799 6.519 13.254 1.00 80.69 132 GLY A O 1
ATOM 1026 N N . PRO A 1 133 ? -10.985 4.540 13.960 1.00 87.50 133 PRO A N 1
ATOM 1027 C CA . PRO A 1 133 ? -11.263 3.823 12.719 1.00 87.50 133 PRO A CA 1
ATOM 1028 C C . PRO A 1 133 ? -12.762 3.568 12.510 1.00 87.50 133 PRO A C 1
ATOM 1030 O O . PRO A 1 133 ? -13.446 3.043 13.390 1.00 87.50 133 PRO A O 1
ATOM 1033 N N . ASN A 1 134 ? -13.271 3.847 11.305 1.00 91.06 134 ASN A N 1
ATOM 1034 C CA . ASN A 1 134 ? -14.615 3.426 10.904 1.00 91.06 134 ASN A CA 1
ATOM 1035 C C . ASN A 1 134 ? -14.552 2.005 10.324 1.00 91.06 134 ASN A C 1
ATOM 1037 O O . ASN A 1 134 ? -14.248 1.807 9.148 1.00 91.06 134 ASN A O 1
ATOM 10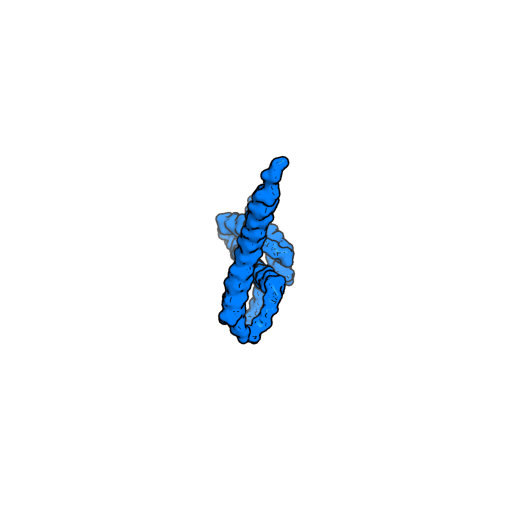41 N N . PHE A 1 135 ? -14.827 1.004 11.158 1.00 90.69 135 PHE A N 1
ATOM 1042 C CA . PHE A 1 135 ? -14.659 -0.400 10.785 1.00 90.69 135 PHE A CA 1
ATOM 1043 C C . PHE A 1 135 ? -15.566 -0.878 9.647 1.00 90.69 135 PHE A C 1
ATOM 1045 O O . PHE A 1 135 ? -15.123 -1.733 8.879 1.00 90.69 135 PHE A O 1
ATOM 1052 N N . ASP A 1 136 ? -16.777 -0.336 9.512 1.00 92.00 136 ASP A N 1
ATOM 1053 C CA . ASP A 1 136 ? -17.689 -0.690 8.417 1.00 92.00 136 ASP A CA 1
ATOM 1054 C C . ASP A 1 136 ? -17.137 -0.180 7.086 1.00 92.00 136 ASP A C 1
ATOM 1056 O O . ASP A 1 136 ? -17.043 -0.917 6.102 1.00 92.00 136 ASP A O 1
ATOM 1060 N N . PHE A 1 137 ? -16.668 1.069 7.083 1.00 93.38 137 PHE A N 1
ATOM 1061 C CA . PHE A 1 137 ? -15.995 1.657 5.934 1.00 93.38 137 PHE A CA 1
ATOM 1062 C C . PHE A 1 137 ? -14.720 0.885 5.567 1.00 93.38 137 PHE A C 1
ATOM 1064 O O . PHE A 1 137 ? -14.526 0.542 4.401 1.00 93.38 137 PHE A O 1
ATOM 1071 N N . LEU A 1 138 ? -13.854 0.587 6.541 1.00 93.50 138 LEU A N 1
ATOM 1072 C CA . LEU A 1 138 ? -12.593 -0.127 6.310 1.00 93.50 138 LEU A CA 1
ATOM 1073 C C . LEU A 1 138 ? -12.834 -1.521 5.728 1.00 93.50 138 LEU A C 1
ATOM 1075 O O . LEU A 1 138 ? -12.149 -1.922 4.784 1.00 93.50 138 LEU A O 1
ATOM 1079 N N . GLN A 1 139 ? -13.821 -2.244 6.257 1.00 92.50 139 GLN A N 1
ATOM 1080 C CA . GLN A 1 139 ? -14.202 -3.559 5.756 1.00 92.50 139 GLN A CA 1
ATOM 1081 C C . GLN A 1 139 ? -14.715 -3.477 4.316 1.00 92.50 139 GLN A C 1
ATOM 1083 O O . GLN A 1 139 ? -14.262 -4.246 3.467 1.00 92.50 139 GLN A O 1
ATOM 1088 N N . GLU A 1 140 ? -15.586 -2.514 4.015 1.00 93.31 140 GLU A N 1
ATOM 1089 C CA . GLU A 1 140 ? -16.131 -2.350 2.668 1.00 93.31 140 GLU A CA 1
ATOM 1090 C C . GLU A 1 140 ? -15.060 -1.943 1.650 1.00 93.31 140 GLU A C 1
ATOM 1092 O O . GLU A 1 140 ? -14.982 -2.518 0.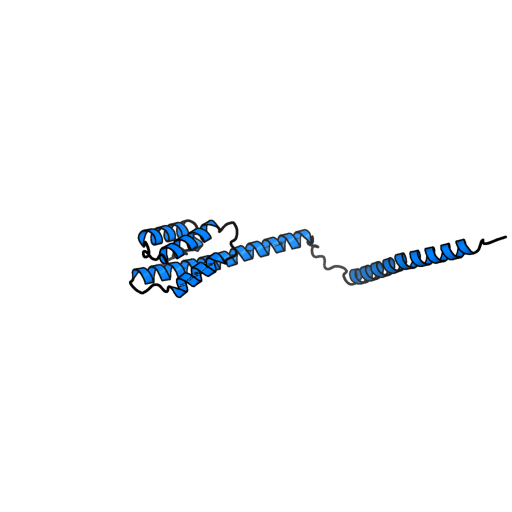567 1.00 93.31 140 GLU A O 1
ATOM 1097 N N . GLN A 1 141 ? -14.170 -1.003 1.984 1.00 93.75 141 GLN A N 1
ATOM 1098 C CA . GLN A 1 141 ? -13.080 -0.627 1.074 1.00 93.75 141 GLN A CA 1
ATOM 1099 C C . GLN A 1 141 ? -12.104 -1.784 0.829 1.00 93.75 141 GLN A C 1
ATOM 1101 O O . GLN A 1 141 ? -11.634 -1.964 -0.294 1.00 93.75 141 GLN A O 1
ATOM 1106 N N . THR A 1 142 ? -11.817 -2.583 1.861 1.00 92.75 142 THR A N 1
ATOM 1107 C CA . THR A 1 142 ? -10.959 -3.769 1.738 1.00 92.75 142 THR A CA 1
ATOM 1108 C C . THR A 1 142 ? -11.599 -4.805 0.810 1.00 92.75 142 THR A C 1
ATOM 1110 O O . THR A 1 142 ? -10.920 -5.347 -0.061 1.00 92.75 142 THR A O 1
ATOM 1113 N N . ARG A 1 143 ? -12.914 -5.030 0.942 1.00 93.00 143 ARG A N 1
ATOM 1114 C CA . ARG A 1 143 ? -13.699 -5.916 0.070 1.00 93.00 143 ARG A CA 1
ATOM 1115 C C . ARG A 1 143 ? -13.682 -5.440 -1.384 1.00 93.00 143 ARG A C 1
ATOM 1117 O O . ARG A 1 143 ? -13.329 -6.210 -2.268 1.00 93.00 143 ARG A O 1
ATOM 1124 N N . LEU A 1 144 ? -13.978 -4.161 -1.628 1.00 92.56 144 LEU A N 1
ATOM 1125 C CA . LEU A 1 144 ? -13.985 -3.576 -2.976 1.00 92.56 144 LEU A CA 1
ATOM 1126 C C . LEU A 1 144 ? -12.620 -3.670 -3.673 1.00 92.56 144 LEU A C 1
ATOM 1128 O O . LEU A 1 144 ? -12.560 -3.891 -4.883 1.00 92.56 144 LEU A O 1
ATOM 1132 N N . LEU A 1 145 ? -11.520 -3.508 -2.928 1.00 92.25 145 LEU A N 1
ATOM 1133 C CA . LEU A 1 145 ? -10.177 -3.705 -3.476 1.00 92.25 145 LEU A CA 1
ATOM 1134 C C . LEU A 1 145 ? -9.916 -5.167 -3.842 1.00 92.25 145 LEU A C 1
ATOM 1136 O O . LEU A 1 145 ? -9.404 -5.418 -4.931 1.00 92.25 145 LEU A O 1
ATOM 1140 N N . ALA A 1 146 ? -10.284 -6.113 -2.975 1.00 90.69 146 ALA A N 1
ATOM 1141 C CA . ALA A 1 146 ? -10.116 -7.540 -3.244 1.00 90.69 146 ALA A CA 1
ATOM 1142 C C . ALA A 1 146 ? -10.948 -8.010 -4.452 1.00 90.69 146 ALA A C 1
ATOM 1144 O O . ALA A 1 146 ? -10.434 -8.746 -5.290 1.00 90.69 146 ALA A O 1
ATOM 1145 N N . ASP A 1 147 ? -12.185 -7.526 -4.594 1.00 90.00 147 ASP A N 1
ATOM 1146 C CA . ASP A 1 147 ? -13.053 -7.851 -5.733 1.00 90.00 147 ASP A CA 1
ATOM 1147 C C . ASP A 1 147 ? -12.480 -7.327 -7.059 1.00 90.00 147 ASP A C 1
ATOM 1149 O O . ASP A 1 147 ? -12.536 -7.998 -8.090 1.00 90.00 147 ASP A O 1
ATOM 1153 N N . ARG A 1 148 ? -11.916 -6.110 -7.047 1.00 89.50 148 ARG A N 1
ATOM 1154 C CA . ARG A 1 148 ? -11.350 -5.472 -8.246 1.00 89.50 148 ARG A CA 1
ATOM 1155 C C . ARG A 1 148 ? -9.980 -6.037 -8.621 1.00 89.50 148 ARG A C 1
ATOM 1157 O O . ARG A 1 148 ? -9.637 -6.077 -9.801 1.00 89.50 148 ARG A O 1
ATOM 1164 N N . PHE A 1 149 ? -9.194 -6.452 -7.632 1.00 90.88 149 PHE A N 1
ATOM 1165 C CA . PHE A 1 149 ? -7.847 -6.985 -7.801 1.00 90.88 149 PHE A CA 1
ATOM 1166 C C . PHE A 1 149 ? -7.767 -8.369 -7.150 1.00 90.88 149 PHE A C 1
ATOM 1168 O O . PHE A 1 149 ? -7.226 -8.525 -6.059 1.00 90.88 149 PHE A O 1
ATOM 1175 N N . LEU A 1 150 ? -8.279 -9.379 -7.860 1.00 86.69 150 LEU A N 1
ATOM 1176 C CA . LEU A 1 150 ? -8.448 -10.758 -7.369 1.00 86.69 150 LEU A CA 1
ATOM 1177 C C . LEU A 1 150 ? -7.176 -11.406 -6.796 1.00 86.69 150 LEU A C 1
ATOM 1179 O O . LEU A 1 150 ? -7.257 -12.342 -6.016 1.00 86.69 150 LEU A O 1
ATOM 1183 N N . TRP A 1 151 ? -5.992 -10.930 -7.171 1.00 88.62 151 TRP A N 1
ATOM 1184 C CA . TRP A 1 151 ? -4.720 -11.438 -6.655 1.00 88.62 151 TRP A CA 1
ATOM 1185 C C . TRP A 1 151 ? -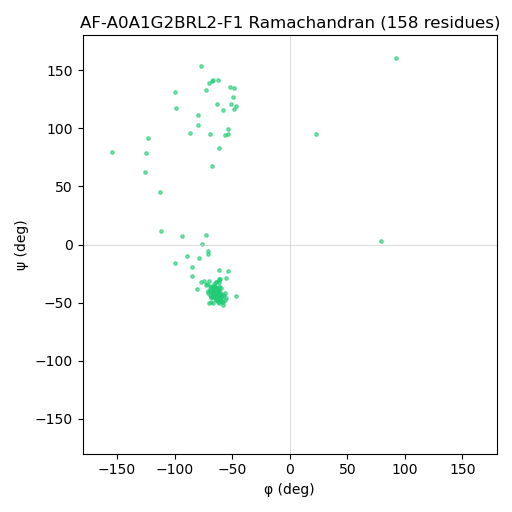4.360 -10.902 -5.252 1.00 88.62 151 TRP A C 1
ATOM 1187 O O . TRP A 1 151 ? -3.450 -11.435 -4.627 1.00 88.62 151 TRP A O 1
ATOM 1197 N N . LEU A 1 152 ? -5.058 -9.879 -4.734 1.00 87.12 152 LEU A N 1
ATOM 1198 C CA . LEU A 1 152 ? -4.864 -9.348 -3.369 1.00 87.12 152 LEU A CA 1
ATOM 1199 C C . LEU A 1 152 ? -5.445 -10.249 -2.286 1.00 87.12 152 LEU A C 1
ATOM 1201 O O . LEU A 1 152 ? -4.963 -10.275 -1.156 1.00 87.12 152 LEU A O 1
ATOM 1205 N N . SER A 1 153 ? -6.517 -10.952 -2.623 1.00 71.81 153 SER A N 1
ATOM 1206 C CA . SER A 1 153 ? -7.080 -11.996 -1.795 1.00 71.81 153 SER A CA 1
ATOM 1207 C C . SER A 1 153 ? -7.072 -13.221 -2.681 1.00 71.81 153 SER A C 1
ATOM 1209 O O . SER A 1 153 ? -8.034 -13.391 -3.431 1.00 71.81 153 SER A O 1
ATOM 1211 N N . PRO A 1 154 ? -6.004 -14.047 -2.645 1.00 53.91 154 PRO A N 1
ATOM 1212 C CA . PRO A 1 154 ? -6.090 -15.370 -3.230 1.00 53.91 154 PRO A CA 1
ATOM 1213 C C . PRO A 1 154 ? -7.400 -15.932 -2.703 1.00 53.91 154 PRO A C 1
ATOM 1215 O O . PRO A 1 154 ? -7.617 -15.936 -1.488 1.00 53.91 154 PRO A O 1
ATOM 1218 N N . ILE A 1 155 ? -8.328 -16.255 -3.605 1.00 46.81 155 ILE A N 1
ATOM 1219 C CA . ILE A 1 155 ? -9.479 -17.064 -3.235 1.00 46.81 155 ILE A CA 1
ATOM 1220 C C . ILE A 1 155 ? -8.829 -18.209 -2.485 1.00 46.81 155 ILE A C 1
ATOM 1222 O O . ILE A 1 155 ? -7.978 -18.882 -3.073 1.00 46.81 155 ILE A O 1
ATOM 1226 N N . ASP A 1 156 ? -9.121 -18.351 -1.192 1.00 43.28 156 ASP A N 1
ATOM 1227 C CA . ASP A 1 156 ? -8.783 -19.572 -0.497 1.00 43.28 156 ASP A CA 1
ATOM 1228 C C . ASP A 1 156 ? -9.428 -20.652 -1.359 1.00 43.28 156 ASP A C 1
ATOM 1230 O O . ASP A 1 156 ? -10.635 -20.894 -1.310 1.00 43.28 156 ASP A O 1
ATOM 1234 N N . SER A 1 157 ? -8.624 -21.294 -2.202 1.00 36.50 157 SER A N 1
ATOM 1235 C CA . SER A 1 157 ? -8.866 -22.637 -2.663 1.00 36.50 157 SER A CA 1
ATOM 1236 C C . SER A 1 157 ? -8.687 -23.489 -1.415 1.00 36.50 157 SER A C 1
ATOM 1238 O O . SER A 1 157 ? -7.705 -24.215 -1.276 1.00 36.50 157 SER A O 1
ATOM 1240 N N . GLY A 1 158 ? -9.613 -23.309 -0.468 1.00 33.19 158 GLY A N 1
ATOM 1241 C CA . GLY A 1 158 ? -9.889 -24.188 0.639 1.00 33.19 158 GLY A CA 1
ATOM 1242 C C . GLY A 1 158 ? -10.324 -25.491 0.009 1.00 33.19 158 GLY A C 1
ATOM 1243 O O . GLY A 1 158 ? -11.509 -25.745 -0.210 1.00 33.19 158 GLY A O 1
ATOM 1244 N N . GLY A 1 159 ? -9.314 -26.270 -0.369 1.00 32.03 159 GLY A N 1
ATOM 1245 C CA . GLY A 1 159 ? -9.422 -27.701 -0.487 1.00 32.03 159 GLY A CA 1
ATOM 1246 C C . GLY A 1 159 ? -10.022 -28.200 0.816 1.00 32.03 159 GLY A C 1
ATOM 1247 O O . GLY A 1 159 ? -9.528 -27.898 1.901 1.00 32.03 159 GLY A O 1
ATOM 1248 N N . ARG A 1 160 ? -11.158 -28.860 0.639 1.00 33.69 160 ARG A N 1
ATOM 1249 C CA . ARG A 1 160 ? -11.822 -29.732 1.599 1.00 33.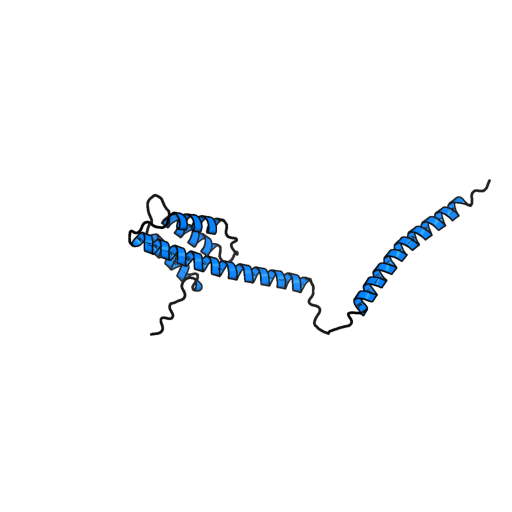69 160 ARG A CA 1
ATOM 1250 C C . ARG A 1 160 ? -10.847 -30.612 2.371 1.00 33.69 160 ARG A C 1
ATOM 1252 O O . ARG A 1 160 ? -9.853 -31.053 1.752 1.00 33.69 160 ARG A O 1
#

Radius of gyration: 33.54 Å; Cα contacts (8 Å, |Δi|>4): 68; chains: 1; bounding box: 79×70×79 Å

Sequence (160 aa):
MNRPFDWLKQYHILIFILTLVFGASAVLIAFERVRNQEAAPLVGKARNPSTQAVQGESIVRDQAVADYQQYAGETFNSIKSLISSARSGAKADVILGKQLESSLLAAKVPLPYRELHFGLLKIIRNLMADAGPNFDFLQEQTRLLADRFLWLSPIDSGGR

Organism: NCBI:txid1798553

Solvent-accessible surface area (backbone atoms only — not comparable to full-atom values): 9340 Å² total; per-residue (Å²): 135,90,72,83,62,60,63,56,55,52,49,52,52,50,50,50,52,50,50,51,58,52,46,55,50,51,52,53,53,49,52,53,47,53,63,49,59,81,58,68,78,79,93,66,79,85,70,50,69,66,55,51,50,51,48,49,52,48,51,52,50,53,47,52,47,52,55,44,51,52,52,50,36,55,49,51,53,52,50,52,52,42,54,52,38,41,72,72,70,44,81,49,57,62,66,61,51,50,51,52,50,54,50,58,76,69,52,85,73,52,80,94,45,48,67,58,51,52,51,54,52,53,46,52,51,43,58,66,32,91,92,51,55,56,62,70,58,47,52,50,54,52,48,55,48,31,73,76,38,53,82,64,45,66,74,76,80,73,73,126

Nearest PDB structures (foldseek):
  1yvi-assembly1_A  TM=4.595E-01  e=1.977E+00  Oryza sativa